Protein AF-A0A7V8UGC3-F1 (afdb_monomer_lite)

Radius of gyration: 16.38 Å; chains: 1; bounding box: 37×26×38 Å

Organism: NCBI:txid494916

Secondary structure (DSSP, 8-state):
-----S--TT-GGG-HHHHHHHHHHHHHHTTS-GGG-HHHHHHHHHHHHHTT-S-----

Foldseek 3Di:
DDPPPDPPPPDCVVPVVVVVVVVQVVQVVLPHDCPVPVVSVVVVVVVVVVVPPDDDDDD

Sequence (59 aa):
MANSGNKNPGNFANDREKASEAGKKGGHASGGNFANDREKASEAGRKGGERSHGGGRKS

pLDDT: mean 73.72, std 11.6, range [44.09, 88.62]

Structure (mmCIF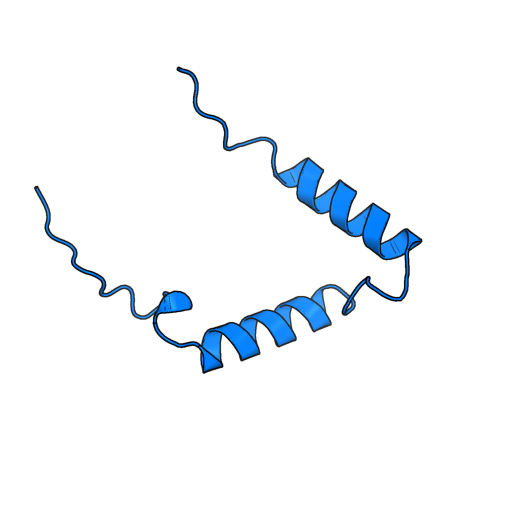, N/CA/C/O backbone):
data_AF-A0A7V8UGC3-F1
#
_entry.id   AF-A0A7V8UGC3-F1
#
loop_
_atom_site.group_PDB
_atom_site.id
_atom_site.type_symbol
_atom_site.label_atom_id
_atom_site.label_alt_id
_atom_site.label_comp_id
_atom_site.label_asym_id
_atom_site.label_entity_id
_atom_site.label_seq_id
_atom_site.pdbx_PDB_ins_code
_atom_site.Cartn_x
_atom_site.Cartn_y
_atom_site.Cartn_z
_atom_site.occupancy
_atom_site.B_iso_or_equiv
_atom_site.auth_seq_id
_atom_site.auth_comp_id
_atom_site.auth_asym_id
_atom_site.auth_atom_id
_atom_site.pdbx_PDB_model_num
ATOM 1 N N . MET A 1 1 ? 24.353 -2.977 -25.731 1.00 44.09 1 MET A N 1
ATOM 2 C CA . MET A 1 1 ? 23.140 -2.411 -25.099 1.00 44.09 1 MET A CA 1
ATOM 3 C C . MET A 1 1 ? 22.014 -3.425 -25.251 1.00 44.09 1 MET A C 1
ATOM 5 O O . MET A 1 1 ? 21.625 -3.698 -26.378 1.00 44.09 1 MET A O 1
ATOM 9 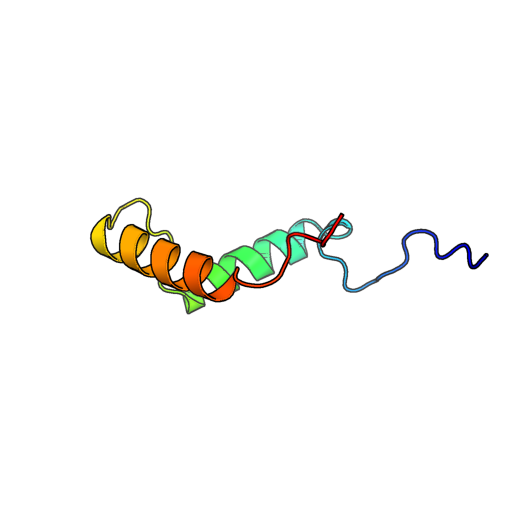N N . ALA A 1 2 ? 21.564 -4.065 -24.168 1.00 46.91 2 ALA A N 1
ATOM 10 C CA . ALA A 1 2 ? 20.523 -5.093 -24.244 1.00 46.91 2 ALA A CA 1
ATOM 11 C C . ALA A 1 2 ? 19.140 -4.445 -24.425 1.00 46.91 2 ALA A C 1
ATOM 13 O O . ALA A 1 2 ? 18.628 -3.776 -23.529 1.00 46.91 2 ALA A O 1
ATOM 14 N N . ASN A 1 3 ? 18.561 -4.641 -25.609 1.00 60.56 3 ASN A N 1
ATOM 15 C CA . ASN A 1 3 ? 17.174 -4.337 -25.937 1.00 60.56 3 ASN A CA 1
ATOM 16 C C . ASN A 1 3 ? 16.265 -5.390 -25.280 1.00 60.56 3 ASN A C 1
ATOM 18 O O . ASN A 1 3 ? 15.903 -6.386 -25.900 1.00 60.56 3 ASN A O 1
ATOM 22 N N . SER A 1 4 ? 15.924 -5.187 -24.008 1.00 57.97 4 SER A N 1
ATOM 23 C CA . SER A 1 4 ? 14.872 -5.953 -23.334 1.00 57.97 4 SER A CA 1
ATOM 24 C C . SER A 1 4 ? 13.562 -5.183 -23.440 1.00 57.97 4 SER A C 1
ATOM 26 O O . SER A 1 4 ? 13.068 -4.612 -22.469 1.00 57.97 4 SER A O 1
ATOM 28 N N . GLY A 1 5 ? 13.013 -5.140 -24.655 1.00 56.88 5 GLY A N 1
ATOM 29 C CA . GLY A 1 5 ? 11.641 -4.719 -24.888 1.00 56.88 5 GLY A CA 1
ATOM 30 C C . GLY A 1 5 ? 10.693 -5.547 -24.025 1.00 56.88 5 GLY A C 1
ATOM 31 O O . GLY A 1 5 ? 10.571 -6.753 -24.220 1.00 56.88 5 GLY A O 1
ATOM 32 N N . ASN A 1 6 ? 10.083 -4.881 -23.046 1.00 61.88 6 ASN A N 1
ATOM 33 C CA . ASN A 1 6 ? 8.793 -5.181 -22.428 1.00 61.88 6 ASN A CA 1
ATOM 34 C C . ASN A 1 6 ? 8.316 -6.651 -22.506 1.00 61.88 6 ASN A C 1
ATOM 36 O O . ASN A 1 6 ? 7.286 -6.955 -23.101 1.00 61.88 6 ASN A O 1
ATOM 40 N N . LYS A 1 7 ? 9.060 -7.576 -21.897 1.00 60.78 7 LYS A N 1
ATOM 41 C CA . LYS A 1 7 ? 8.632 -8.968 -21.683 1.00 60.78 7 LYS A CA 1
ATOM 42 C C . LYS A 1 7 ? 8.916 -9.376 -20.247 1.00 60.78 7 LYS A C 1
ATOM 44 O O . LYS A 1 7 ? 9.566 -10.381 -19.992 1.00 60.78 7 LYS A O 1
ATOM 49 N N . ASN A 1 8 ? 8.462 -8.565 -19.295 1.00 66.38 8 ASN A N 1
ATOM 50 C CA . ASN A 1 8 ? 8.310 -9.046 -17.930 1.00 66.38 8 ASN A CA 1
ATOM 51 C C . ASN A 1 8 ? 6.888 -9.626 -17.807 1.00 66.38 8 ASN A C 1
ATOM 53 O O . ASN A 1 8 ? 5.950 -8.848 -17.618 1.00 66.38 8 ASN A O 1
ATOM 57 N N . PRO A 1 9 ? 6.696 -10.956 -17.936 1.00 65.44 9 PRO A N 1
ATOM 58 C CA . PRO A 1 9 ? 5.381 -11.593 -17.795 1.00 65.44 9 PRO A CA 1
ATOM 59 C C . PRO A 1 9 ? 4.804 -11.454 -16.373 1.00 65.44 9 PRO A C 1
ATOM 61 O O . PRO A 1 9 ? 3.634 -11.750 -16.142 1.00 65.44 9 PRO A O 1
ATOM 64 N N . GLY A 1 10 ? 5.617 -11.001 -15.411 1.00 66.56 10 GLY A N 1
ATOM 65 C CA . GLY A 1 10 ? 5.193 -10.646 -14.059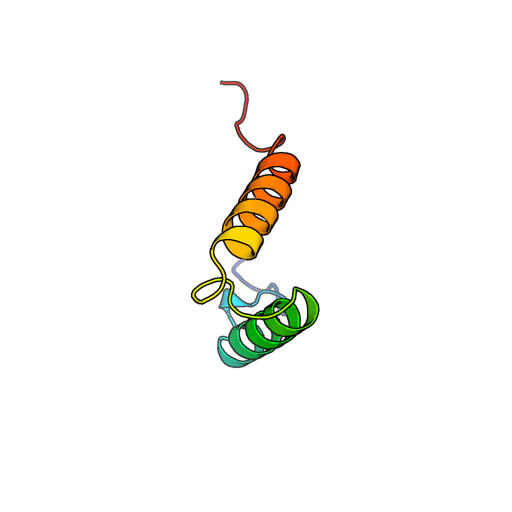 1.00 66.56 10 GLY A CA 1
ATOM 66 C C . GLY A 1 10 ? 4.825 -9.172 -13.876 1.00 66.56 10 GLY A C 1
ATOM 67 O O . GLY A 1 10 ? 4.410 -8.798 -12.783 1.00 66.56 10 GLY A O 1
ATOM 68 N N . ASN A 1 11 ? 4.974 -8.316 -14.894 1.00 75.06 11 ASN A N 1
ATOM 69 C CA . ASN A 1 11 ? 4.659 -6.898 -14.756 1.00 75.06 11 ASN A CA 1
ATOM 70 C C . ASN A 1 11 ? 3.147 -6.658 -14.843 1.00 75.06 11 ASN A C 1
ATOM 72 O O . ASN A 1 11 ? 2.547 -6.807 -15.907 1.00 75.06 11 ASN A O 1
ATOM 76 N N . PHE A 1 12 ? 2.554 -6.212 -13.737 1.00 81.75 12 PHE A N 1
ATOM 77 C CA . PHE A 1 12 ? 1.131 -5.879 -13.627 1.00 81.75 12 PHE A CA 1
ATOM 78 C C . PHE A 1 12 ? 0.671 -4.803 -14.625 1.00 81.75 12 PHE A C 1
ATOM 80 O O . PHE A 1 12 ? -0.507 -4.738 -14.952 1.00 81.75 12 PHE A O 1
ATOM 87 N N . ALA A 1 13 ? 1.580 -3.983 -15.164 1.00 76.75 13 ALA A N 1
ATOM 88 C CA . ALA A 1 13 ? 1.223 -3.002 -16.191 1.00 76.75 13 ALA A CA 1
ATOM 89 C C . ALA A 1 13 ? 0.738 -3.642 -17.509 1.00 76.75 13 ALA A C 1
ATOM 91 O O . ALA A 1 13 ? 0.003 -3.002 -18.255 1.00 76.75 13 ALA A O 1
ATOM 92 N N . ASN A 1 14 ? 1.133 -4.890 -17.786 1.00 80.56 14 ASN A N 1
ATOM 93 C CA . ASN A 1 14 ? 0.732 -5.621 -18.991 1.00 80.56 14 ASN A CA 1
ATOM 94 C C . ASN A 1 14 ? -0.572 -6.425 -18.799 1.00 80.56 14 ASN A C 1
ATOM 96 O O . ASN A 1 14 ? -1.130 -6.904 -19.780 1.00 80.56 14 ASN A O 1
ATOM 100 N N . ASP A 1 15 ? -1.062 -6.566 -17.560 1.00 85.94 15 ASP A N 1
ATOM 101 C CA . ASP A 1 15 ? -2.264 -7.331 -17.209 1.00 85.94 15 ASP A CA 1
ATOM 102 C C . ASP A 1 15 ? -3.069 -6.575 -16.140 1.00 85.94 15 ASP A C 1
ATOM 104 O O . ASP A 1 15 ? -2.828 -6.678 -14.931 1.00 85.94 15 ASP A O 1
ATOM 108 N N . ARG A 1 16 ? -4.025 -5.765 -16.612 1.00 84.81 16 ARG A N 1
ATOM 109 C CA . ARG A 1 16 ? -4.843 -4.890 -15.761 1.00 84.81 16 ARG A CA 1
ATOM 110 C C . ARG A 1 16 ? -5.726 -5.685 -14.798 1.00 84.81 16 ARG A C 1
ATOM 112 O O . ARG A 1 16 ? -5.948 -5.226 -13.678 1.00 84.81 16 ARG A O 1
ATOM 119 N N . GLU A 1 17 ? -6.228 -6.844 -15.214 1.00 88.62 17 GLU A N 1
ATOM 120 C CA . GLU A 1 17 ? -7.076 -7.687 -14.369 1.00 88.62 17 GLU A CA 1
ATOM 121 C C . GLU A 1 17 ? -6.263 -8.222 -13.194 1.00 88.62 17 GLU A C 1
ATOM 123 O O . GLU A 1 17 ? -6.626 -8.009 -12.037 1.00 88.62 17 GLU A O 1
ATOM 128 N N . LYS A 1 18 ? -5.083 -8.780 -13.474 1.00 86.81 18 LYS A N 1
ATOM 129 C CA . LYS A 1 18 ? -4.140 -9.238 -12.449 1.00 86.81 18 LYS A CA 1
ATOM 130 C C . LYS A 1 18 ? -3.664 -8.110 -11.539 1.00 86.81 18 LYS A C 1
ATOM 132 O O . LYS A 1 18 ? -3.522 -8.320 -10.336 1.00 86.81 18 LYS A O 1
ATOM 137 N N . ALA A 1 19 ? -3.436 -6.914 -12.084 1.00 86.81 19 ALA A N 1
ATOM 138 C CA . ALA A 1 19 ? -3.105 -5.727 -11.298 1.00 86.81 19 ALA A CA 1
ATOM 139 C C . ALA A 1 19 ? -4.233 -5.360 -10.324 1.00 86.81 19 ALA A C 1
ATOM 141 O O . ALA A 1 19 ? -3.980 -5.086 -9.151 1.00 86.81 19 ALA A O 1
ATOM 142 N N . SER A 1 20 ? -5.480 -5.384 -10.803 1.00 88.44 20 SER A N 1
ATOM 143 C CA . SER A 1 20 ? -6.662 -5.098 -9.993 1.00 88.44 20 SER A CA 1
ATOM 144 C C . SER A 1 20 ? -6.849 -6.144 -8.896 1.00 88.44 20 SER A C 1
ATOM 146 O O . SER A 1 20 ? -7.012 -5.783 -7.735 1.00 88.44 20 SER A O 1
ATOM 148 N N . GLU A 1 21 ? -6.748 -7.430 -9.230 1.00 87.81 21 GLU A N 1
ATOM 149 C CA . GLU A 1 21 ? -6.851 -8.544 -8.281 1.00 87.81 21 GLU A CA 1
ATOM 150 C C . GLU A 1 21 ? -5.758 -8.482 -7.206 1.00 87.81 21 GLU A C 1
ATOM 152 O O . GLU A 1 21 ?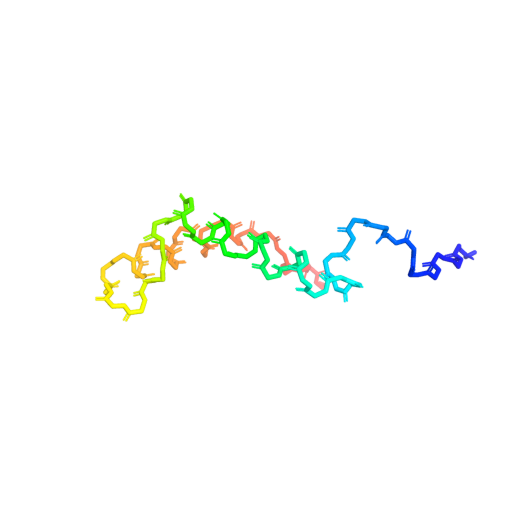 -6.044 -8.591 -6.011 1.00 87.81 21 GLU A O 1
ATOM 157 N N . ALA A 1 22 ? -4.506 -8.232 -7.604 1.00 85.56 22 ALA A N 1
ATOM 158 C CA . ALA A 1 22 ? -3.396 -8.064 -6.672 1.00 85.56 22 ALA A CA 1
ATOM 159 C C . ALA A 1 22 ? -3.587 -6.835 -5.770 1.00 85.56 22 ALA A C 1
ATOM 161 O O . ALA A 1 22 ? -3.377 -6.927 -4.560 1.00 85.56 22 ALA A O 1
ATOM 162 N N . GLY A 1 23 ? -4.039 -5.710 -6.333 1.00 84.12 23 GLY A N 1
ATOM 163 C CA . GLY A 1 23 ? -4.352 -4.493 -5.585 1.00 84.12 23 GLY A CA 1
ATOM 164 C C . GLY A 1 23 ? -5.484 -4.701 -4.580 1.00 84.12 23 GLY A C 1
ATOM 165 O O . GLY A 1 23 ? -5.339 -4.346 -3.411 1.00 84.12 23 GLY A O 1
ATOM 166 N N . LYS A 1 24 ? -6.577 -5.359 -4.990 1.00 85.00 24 LYS A N 1
ATOM 167 C CA . LYS A 1 24 ? -7.676 -5.747 -4.096 1.00 85.00 24 LYS A CA 1
ATOM 168 C C . LYS A 1 24 ? -7.157 -6.642 -2.979 1.00 85.00 24 LYS A C 1
ATOM 170 O O . LYS A 1 24 ? -7.343 -6.306 -1.814 1.00 85.00 24 LYS A O 1
ATOM 175 N N . LYS A 1 25 ? -6.481 -7.750 -3.296 1.00 84.69 25 LYS A N 1
ATOM 176 C CA . LYS A 1 25 ? -5.978 -8.707 -2.298 1.00 84.69 25 LYS A CA 1
ATOM 177 C C . LYS A 1 25 ? -4.992 -8.060 -1.322 1.00 84.69 25 LYS A C 1
ATOM 179 O O . LYS A 1 25 ? -5.100 -8.280 -0.118 1.00 84.69 25 LYS A O 1
ATOM 184 N N . GLY A 1 26 ? -4.081 -7.225 -1.820 1.00 80.94 26 GLY A N 1
ATOM 185 C CA . GLY A 1 26 ? -3.151 -6.450 -0.998 1.00 80.94 26 GLY A CA 1
ATOM 186 C C . GLY A 1 26 ? -3.864 -5.438 -0.099 1.00 80.94 26 GLY A C 1
ATOM 187 O O . GLY A 1 26 ? -3.530 -5.329 1.080 1.00 80.94 26 GLY A O 1
ATOM 188 N N . GLY A 1 27 ? -4.895 -4.764 -0.615 1.00 76.88 27 GLY A N 1
ATOM 189 C CA . GLY A 1 27 ? -5.748 -3.864 0.160 1.00 76.88 27 GLY A CA 1
ATOM 190 C C . GLY A 1 27 ? -6.491 -4.589 1.282 1.00 76.88 27 GLY A C 1
ATOM 191 O O . GLY A 1 27 ? -6.450 -4.140 2.420 1.00 76.88 27 GLY A O 1
ATOM 192 N N . HIS A 1 28 ? -7.089 -5.753 1.007 1.00 77.25 28 HIS A N 1
ATOM 193 C CA . HIS A 1 28 ? -7.778 -6.560 2.025 1.00 77.25 28 HIS A CA 1
ATOM 194 C C . HIS A 1 28 ? -6.813 -7.060 3.109 1.00 77.25 28 HIS A C 1
ATOM 196 O O . HIS A 1 28 ? -7.103 -6.916 4.293 1.00 77.25 28 HIS A O 1
ATOM 202 N N . ALA A 1 29 ? -5.641 -7.579 2.721 1.00 72.81 29 ALA A N 1
ATOM 203 C CA . ALA A 1 29 ? -4.612 -8.020 3.667 1.00 72.81 29 ALA A CA 1
ATOM 204 C C . ALA A 1 29 ? -4.062 -6.873 4.538 1.00 72.81 29 ALA A C 1
ATOM 206 O O . ALA A 1 29 ? -3.630 -7.106 5.663 1.00 72.81 29 ALA A O 1
ATOM 207 N N . SER A 1 30 ? -4.101 -5.636 4.030 1.00 66.50 30 SER A N 1
ATOM 208 C CA . SER A 1 30 ? -3.626 -4.436 4.732 1.00 66.50 30 SER A CA 1
ATOM 209 C C . SER A 1 30 ? -4.716 -3.728 5.551 1.00 66.50 30 SER A C 1
ATOM 211 O O . SER A 1 30 ? -4.452 -2.672 6.121 1.00 66.50 30 SER A O 1
ATOM 213 N N . GLY A 1 31 ? -5.925 -4.299 5.640 1.00 70.75 31 GLY A N 1
ATOM 214 C CA . GLY A 1 31 ? -7.026 -3.759 6.446 1.00 70.75 31 GLY A CA 1
ATOM 215 C C . GLY A 1 31 ? -8.078 -2.941 5.686 1.00 70.75 31 GLY A C 1
ATOM 216 O O . GLY A 1 31 ? -8.902 -2.292 6.331 1.00 70.75 31 GLY A O 1
ATOM 217 N N . GLY A 1 32 ? -8.087 -2.991 4.352 1.00 69.75 32 GLY A N 1
ATOM 218 C CA . GLY A 1 32 ? -9.070 -2.338 3.481 1.00 69.75 32 GLY A CA 1
ATOM 219 C C . GLY A 1 32 ? -8.707 -0.902 3.082 1.00 69.75 32 GLY A C 1
ATOM 220 O O . GLY A 1 32 ? -7.584 -0.444 3.273 1.00 69.75 32 GLY A O 1
ATOM 221 N N . ASN A 1 33 ? -9.671 -0.182 2.496 1.00 66.31 33 ASN A N 1
ATOM 222 C CA . ASN A 1 33 ? -9.511 1.237 2.169 1.00 66.31 33 ASN A CA 1
ATOM 223 C C . ASN A 1 33 ? -9.570 2.089 3.443 1.00 66.31 33 ASN A C 1
ATOM 225 O O . ASN A 1 33 ? -10.589 2.113 4.130 1.00 66.31 33 ASN A O 1
ATOM 229 N N . PHE A 1 34 ? -8.520 2.871 3.699 1.00 75.69 34 PHE A N 1
ATOM 230 C CA . PHE A 1 34 ? -8.446 3.796 4.836 1.00 75.69 34 PHE A CA 1
ATOM 231 C C . PHE A 1 34 ? -9.328 5.051 4.688 1.00 75.69 34 PHE A C 1
ATOM 233 O O . PHE A 1 34 ? -9.367 5.895 5.574 1.00 75.69 34 PHE A O 1
ATOM 240 N N . ALA A 1 35 ? -10.048 5.194 3.570 1.00 71.50 35 ALA A N 1
ATOM 241 C CA . ALA A 1 35 ? -10.828 6.392 3.248 1.00 71.50 35 ALA A CA 1
ATOM 242 C C . ALA A 1 35 ? -11.912 6.729 4.291 1.00 71.50 35 ALA A C 1
ATOM 244 O O . ALA A 1 35 ? -12.237 7.898 4.470 1.00 71.50 35 ALA A O 1
ATOM 245 N N . ASN A 1 36 ? -12.434 5.718 4.993 1.00 76.38 36 ASN A N 1
ATOM 246 C CA . ASN A 1 36 ? -13.470 5.885 6.016 1.00 76.38 36 ASN A CA 1
ATOM 247 C C . ASN A 1 36 ? -12.913 5.898 7.454 1.00 76.38 36 ASN A C 1
ATOM 249 O O . ASN A 1 36 ? -13.681 6.070 8.394 1.00 76.38 36 ASN A O 1
ATOM 253 N N . ASP A 1 37 ? -11.601 5.715 7.634 1.00 83.38 37 ASP A N 1
ATOM 254 C CA . ASP A 1 37 ? -10.938 5.618 8.940 1.00 83.38 37 ASP A CA 1
ATOM 255 C C . ASP A 1 37 ? -9.661 6.470 8.924 1.00 83.38 37 ASP A C 1
ATOM 257 O O . ASP A 1 37 ? -8.589 6.041 8.483 1.00 83.38 37 ASP A O 1
ATOM 261 N N . ARG A 1 38 ? -9.805 7.724 9.369 1.00 81.62 38 ARG A N 1
ATOM 262 C CA . ARG A 1 38 ? -8.739 8.733 9.318 1.00 81.62 38 ARG A CA 1
ATOM 263 C C . ARG A 1 38 ? -7.527 8.330 10.157 1.00 81.62 38 ARG A C 1
ATOM 265 O O . ARG A 1 38 ? -6.406 8.561 9.716 1.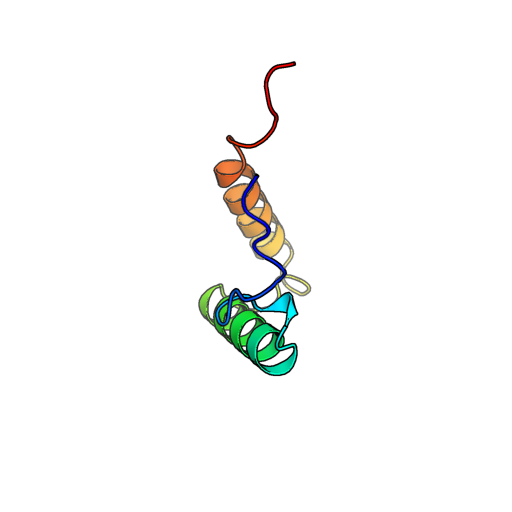00 81.62 38 ARG A O 1
ATOM 272 N N . GLU A 1 39 ? -7.735 7.732 11.327 1.00 84.94 39 GLU A N 1
ATOM 273 C CA . GLU A 1 39 ? -6.635 7.311 12.202 1.00 84.94 39 GLU A CA 1
ATOM 274 C C . GLU A 1 39 ? -5.816 6.206 11.536 1.00 84.94 39 GLU A C 1
ATOM 276 O O . GLU A 1 39 ? -4.589 6.307 11.433 1.00 84.94 39 GLU A O 1
ATOM 281 N N . LYS A 1 40 ? -6.495 5.206 10.963 1.00 82.50 40 LYS A N 1
ATOM 282 C CA . LYS A 1 40 ? -5.829 4.130 10.229 1.00 82.50 40 LYS A CA 1
ATOM 283 C C . LYS A 1 40 ? -5.144 4.633 8.951 1.00 82.50 40 LYS A C 1
ATOM 285 O O . LYS A 1 40 ? -4.058 4.160 8.619 1.00 82.50 40 LYS A O 1
ATOM 290 N N . ALA A 1 41 ? -5.720 5.622 8.260 1.00 83.12 41 ALA A N 1
ATOM 291 C CA . ALA A 1 41 ? -5.089 6.275 7.108 1.00 83.12 41 ALA A CA 1
ATOM 292 C C . ALA A 1 41 ? -3.780 6.973 7.491 1.00 83.12 41 ALA A C 1
ATOM 294 O O . ALA A 1 41 ? -2.766 6.818 6.806 1.00 83.12 41 ALA A O 1
ATOM 295 N N . SER A 1 42 ? -3.795 7.720 8.597 1.00 85.69 42 SER A N 1
ATOM 296 C CA . SER A 1 42 ? -2.616 8.399 9.128 1.00 85.69 42 SER A CA 1
ATOM 297 C C . SER A 1 42 ? -1.529 7.408 9.540 1.00 85.69 42 SER A C 1
ATOM 299 O O . SER A 1 42 ? -0.364 7.615 9.203 1.00 85.69 42 SER A O 1
ATOM 301 N N . GLU A 1 43 ? -1.888 6.304 10.201 1.00 84.31 43 GLU A N 1
ATOM 302 C CA . GLU A 1 43 ? -0.926 5.268 10.588 1.00 84.31 43 GLU A CA 1
ATOM 303 C C . GLU A 1 43 ? -0.322 4.547 9.373 1.00 84.31 43 GLU A C 1
ATOM 305 O O . GLU A 1 43 ? 0.899 4.383 9.293 1.00 84.31 43 GLU A O 1
ATOM 310 N N . ALA A 1 44 ? -1.149 4.162 8.396 1.00 82.88 44 ALA A N 1
ATOM 311 C CA . ALA A 1 44 ? -0.692 3.511 7.171 1.00 82.88 44 ALA A CA 1
ATOM 312 C C . ALA A 1 44 ? 0.208 4.429 6.329 1.00 82.88 44 ALA A C 1
ATOM 314 O O . ALA A 1 44 ? 1.244 3.986 5.828 1.00 82.88 44 ALA A O 1
ATOM 315 N N . GLY A 1 45 ? -0.149 5.713 6.216 1.00 82.56 45 GLY A N 1
ATOM 316 C CA . GLY A 1 45 ? 0.661 6.732 5.550 1.00 82.56 45 GLY A CA 1
ATOM 317 C C . GLY A 1 45 ? 2.000 6.957 6.251 1.00 82.56 45 GLY A C 1
ATOM 318 O O . GLY A 1 45 ? 3.037 6.970 5.587 1.00 82.56 45 GLY A O 1
ATOM 319 N N . ARG A 1 46 ? 2.001 7.041 7.590 1.00 85.25 46 ARG A N 1
ATOM 320 C CA . ARG A 1 46 ? 3.229 7.139 8.392 1.00 85.25 46 ARG A CA 1
ATOM 321 C C . ARG A 1 46 ? 4.130 5.927 8.151 1.00 85.25 46 ARG A C 1
ATOM 323 O O . ARG A 1 46 ? 5.251 6.105 7.699 1.00 85.25 46 ARG A O 1
ATOM 330 N N . LYS A 1 47 ? 3.609 4.706 8.300 1.00 82.88 47 LYS A N 1
ATOM 331 C CA . LYS A 1 47 ? 4.362 3.454 8.105 1.00 82.88 47 LYS A CA 1
ATOM 332 C C . LYS A 1 47 ? 4.882 3.266 6.676 1.00 82.88 47 LYS A C 1
ATOM 334 O O . LYS A 1 47 ? 5.973 2.730 6.472 1.00 82.88 47 LYS A O 1
ATOM 339 N N . GLY A 1 48 ? 4.106 3.680 5.673 1.00 79.62 48 GLY A N 1
ATOM 340 C CA . GLY A 1 48 ? 4.519 3.668 4.266 1.00 79.62 48 GLY A CA 1
ATOM 341 C C . GLY A 1 48 ? 5.600 4.709 3.954 1.00 79.62 48 GLY A C 1
ATOM 342 O O . GLY A 1 48 ? 6.547 4.421 3.218 1.00 79.62 48 GLY A O 1
ATOM 343 N N . GLY A 1 49 ? 5.489 5.894 4.556 1.00 80.88 49 GLY A N 1
ATOM 344 C CA . GLY A 1 49 ? 6.481 6.965 4.466 1.00 80.88 49 GLY A CA 1
ATOM 345 C C . GLY A 1 49 ? 7.779 6.627 5.194 1.00 80.88 49 GLY A C 1
ATOM 346 O O . GLY A 1 49 ? 8.854 6.857 4.647 1.00 80.88 49 GLY A O 1
ATOM 347 N N . GLU A 1 50 ? 7.685 5.989 6.362 1.00 76.12 50 GLU A N 1
ATOM 348 C CA . GLU A 1 50 ? 8.827 5.463 7.111 1.00 76.12 50 GLU A CA 1
ATOM 349 C C . GLU A 1 50 ? 9.635 4.523 6.220 1.00 76.12 50 GLU A C 1
ATOM 351 O O . GLU A 1 50 ? 10.811 4.760 6.016 1.00 76.12 50 GLU A O 1
ATOM 356 N N . ARG A 1 51 ? 9.004 3.555 5.542 1.00 64.62 51 ARG A N 1
ATOM 357 C CA . ARG A 1 51 ? 9.697 2.634 4.616 1.00 64.62 51 ARG A CA 1
ATOM 358 C C . ARG A 1 51 ? 10.300 3.301 3.371 1.00 64.62 51 ARG A C 1
ATOM 360 O O . ARG A 1 51 ? 11.112 2.670 2.698 1.00 64.62 51 ARG A O 1
ATOM 367 N N . SER A 1 52 ? 9.929 4.545 3.069 1.00 62.91 52 SER A N 1
ATOM 368 C CA . SER A 1 52 ? 10.374 5.283 1.878 1.00 62.91 52 SER A CA 1
ATOM 369 C C . SER A 1 52 ? 11.687 6.057 2.073 1.00 62.91 52 SER A C 1
ATOM 371 O O . SER A 1 52 ? 12.117 6.778 1.171 1.00 62.91 52 SER A O 1
ATOM 373 N N . HIS A 1 53 ? 12.390 5.866 3.194 1.00 57.62 53 HIS A N 1
ATOM 374 C CA . HIS A 1 53 ? 13.807 6.216 3.333 1.00 57.62 53 HIS A CA 1
ATOM 375 C C . HIS A 1 53 ? 14.688 5.349 2.406 1.00 57.62 53 HIS A C 1
ATOM 377 O O . HIS A 1 53 ? 15.326 4.391 2.832 1.00 57.62 53 HIS A O 1
ATOM 383 N N . GLY A 1 54 ? 14.692 5.637 1.103 1.00 63.53 54 GLY A N 1
ATOM 384 C CA . GLY A 1 54 ? 15.532 4.921 0.141 1.00 63.53 54 GLY A CA 1
ATOM 385 C C . GLY A 1 54 ? 15.085 5.072 -1.306 1.00 63.53 54 GLY A C 1
ATOM 386 O O . GLY A 1 54 ? 14.634 4.107 -1.912 1.00 63.53 54 GLY A O 1
ATOM 387 N N . GLY A 1 55 ? 15.221 6.267 -1.887 1.00 63.66 55 GLY A N 1
ATOM 388 C CA . GLY A 1 55 ? 14.928 6.419 -3.319 1.00 63.66 55 GLY A CA 1
ATOM 389 C C . GLY A 1 55 ? 15.300 7.734 -4.002 1.00 63.66 55 GLY A C 1
ATOM 390 O O . GLY A 1 55 ? 15.255 7.789 -5.228 1.00 63.66 55 GLY A O 1
ATOM 391 N N . GLY A 1 56 ? 15.698 8.776 -3.267 1.00 56.47 56 GLY A N 1
ATOM 392 C CA . GLY A 1 56 ? 16.224 10.017 -3.844 1.00 56.47 56 GLY A CA 1
ATOM 393 C C . GLY A 1 56 ? 17.737 9.933 -4.02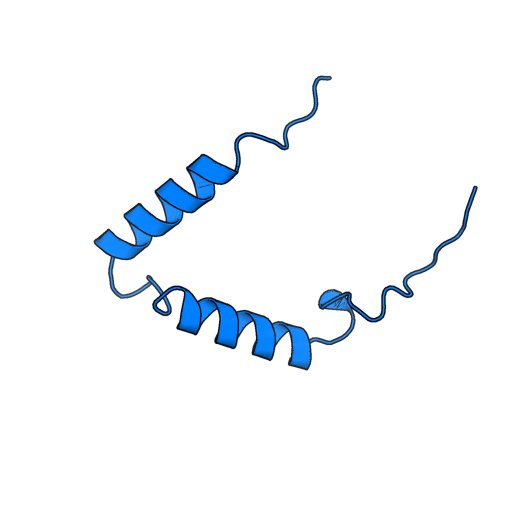3 1.00 56.47 56 GLY A C 1
ATOM 394 O O . GLY A 1 56 ? 18.489 9.993 -3.057 1.00 56.47 56 GLY A O 1
ATOM 395 N N . ARG A 1 57 ? 18.168 9.734 -5.264 1.00 58.94 57 ARG A N 1
ATOM 396 C CA . ARG A 1 57 ? 19.560 9.604 -5.701 1.00 58.94 57 ARG A CA 1
ATOM 397 C C . ARG A 1 57 ? 20.372 10.847 -5.312 1.00 58.94 57 ARG A C 1
ATOM 399 O O . ARG A 1 57 ? 19.912 11.961 -5.538 1.00 58.94 57 ARG A O 1
ATOM 406 N N . LYS A 1 58 ? 21.587 10.641 -4.786 1.00 50.66 58 LYS A N 1
ATOM 407 C CA . LYS A 1 58 ? 22.654 11.655 -4.811 1.00 50.66 58 LYS A CA 1
ATOM 408 C C . LYS A 1 58 ? 22.810 12.141 -6.257 1.00 50.66 58 LYS A C 1
ATOM 410 O O . LYS A 1 58 ? 23.034 11.307 -7.136 1.00 50.66 58 LYS A O 1
ATOM 415 N N . SER A 1 59 ? 22.644 13.441 -6.476 1.00 60.44 59 SER A N 1
ATOM 416 C CA . SER A 1 59 ? 23.242 14.165 -7.603 1.00 60.44 59 SER A CA 1
ATOM 417 C C . SER A 1 59 ? 24.705 14.441 -7.301 1.00 60.44 59 SER A C 1
ATOM 419 O O . SER A 1 59 ? 24.957 14.828 -6.134 1.00 60.44 59 SER A O 1
#

InterPro domains:
  IPR019626 Stress-induced protein, KGG, repeat [PF10685] (11-31)
  IPR019626 Stress-induced protein, KGG, repeat [PF10685] (33-53)